Protein AF-M2P4U3-F1 (afdb_monomer_lite)

Secondary structure (DSSP, 8-state):
-TTSEES--HHHHTS--GGGGG-SS-S---EE-----S-HHHHHHHHHHTTT--SS-HHHHTTTPPPPSS----PPP-TTS--EEETTEEE-EEEEEETTTEEEEEETTEEE-

Sequence (113 aa):
MIGDRWGVRDDEVAHPYLCDDFVTSPTLRAWRGVSIEAPVEAVWPWVTQVRLAPYSYDWIDNLGRRSPREPVDLPEPRVGDKFTAVGGRQLGRIVSVTPGEQLTGVIMGAFMS

Radius of gyration: 14.55 Å; chains: 1; bounding box: 31×29×37 Å

pLDDT: mean 94.12, std 4.52, range [60.72, 98.12]

Organism: NCBI:txid1238180

Structure (mmCIF, N/CA/C/O backbone):
data_AF-M2P4U3-F1
#
_entry.id   AF-M2P4U3-F1
#
loop_
_atom_site.group_PDB
_atom_site.id
_atom_site.type_symbol
_atom_site.label_atom_id
_atom_site.label_alt_id
_atom_site.label_comp_id
_atom_site.label_asym_id
_atom_site.label_entity_id
_atom_site.label_seq_id
_atom_site.pdbx_PDB_ins_code
_atom_site.Cartn_x
_atom_site.Cartn_y
_atom_site.Cartn_z
_atom_site.occupancy
_atom_site.B_iso_or_equiv
_atom_site.auth_seq_id
_atom_site.auth_comp_id
_atom_site.auth_asym_id
_atom_site.auth_atom_id
_atom_site.pdbx_PDB_model_num
ATOM 1 N N . MET A 1 1 ? -5.526 4.430 -21.361 1.00 60.72 1 MET A N 1
ATOM 2 C CA . MET A 1 1 ? -6.635 5.338 -20.978 1.00 60.72 1 MET A CA 1
ATOM 3 C C . MET A 1 1 ? -6.014 6.650 -20.503 1.00 60.72 1 MET A C 1
ATOM 5 O O . MET A 1 1 ? -4.864 6.613 -20.095 1.00 60.72 1 MET A O 1
ATOM 9 N N . ILE A 1 2 ? -6.677 7.810 -20.556 1.00 77.56 2 ILE A N 1
ATOM 10 C CA . ILE A 1 2 ? -6.059 9.019 -19.972 1.00 77.56 2 ILE A CA 1
ATOM 11 C C . ILE A 1 2 ? -6.016 8.845 -18.447 1.00 77.56 2 ILE A C 1
ATOM 13 O O . ILE A 1 2 ? -7.048 8.611 -17.827 1.00 77.56 2 ILE A O 1
ATOM 17 N N . GLY A 1 3 ? -4.823 8.940 -17.855 1.00 85.12 3 GLY A N 1
ATOM 18 C CA . GLY A 1 3 ? -4.630 8.903 -16.403 1.00 85.12 3 GLY A CA 1
ATOM 19 C C . GLY A 1 3 ? -4.467 7.511 -15.787 1.00 85.12 3 GLY A C 1
ATOM 20 O O . GLY A 1 3 ? -4.425 7.407 -14.565 1.00 85.12 3 GLY A O 1
ATOM 21 N N . ASP A 1 4 ? -4.332 6.440 -16.570 1.00 93.44 4 ASP A N 1
ATOM 22 C CA . ASP A 1 4 ? -4.013 5.115 -16.018 1.00 93.44 4 ASP A CA 1
ATOM 23 C C . ASP A 1 4 ? -2.574 5.021 -15.493 1.00 93.44 4 ASP A C 1
ATOM 25 O O . ASP A 1 4 ? -2.325 4.247 -14.582 1.00 93.44 4 ASP A O 1
ATOM 29 N N . ARG A 1 5 ? -1.640 5.852 -15.962 1.00 96.19 5 ARG A N 1
ATOM 30 C CA . ARG A 1 5 ? -0.237 5.864 -15.513 1.00 96.19 5 ARG A CA 1
ATOM 31 C C . ARG A 1 5 ? 0.166 7.221 -14.941 1.00 96.19 5 ARG A C 1
ATOM 33 O O . ARG A 1 5 ? -0.161 8.258 -15.513 1.00 96.19 5 ARG A O 1
ATOM 40 N N . TRP A 1 6 ? 0.887 7.212 -13.822 1.00 96.62 6 TRP A N 1
ATOM 41 C CA . TRP A 1 6 ? 1.502 8.400 -13.224 1.00 96.62 6 TRP A CA 1
ATOM 42 C C . TRP A 1 6 ? 2.761 7.998 -12.452 1.00 96.62 6 TRP A C 1
ATOM 44 O O . TRP A 1 6 ? 2.712 7.060 -11.658 1.00 96.62 6 TRP A O 1
ATOM 54 N N . GLY A 1 7 ? 3.872 8.697 -12.692 1.00 96.81 7 GLY A N 1
ATOM 55 C CA . GLY A 1 7 ? 5.133 8.459 -11.979 1.00 96.81 7 GLY A CA 1
ATOM 56 C C . GLY A 1 7 ? 5.780 7.091 -12.233 1.00 96.81 7 GLY A C 1
ATOM 57 O O . GLY A 1 7 ? 6.565 6.652 -11.407 1.00 96.81 7 GLY A O 1
ATOM 58 N N . VAL A 1 8 ? 5.443 6.419 -13.340 1.00 97.00 8 VAL A N 1
ATOM 59 C CA . VAL A 1 8 ? 5.988 5.102 -13.720 1.00 97.00 8 VAL A CA 1
ATOM 60 C C . VAL A 1 8 ? 6.567 5.120 -15.132 1.00 97.00 8 VAL A C 1
ATOM 62 O O . VAL A 1 8 ? 6.115 5.892 -15.985 1.00 97.00 8 VAL A O 1
ATOM 65 N N . ARG A 1 9 ? 7.533 4.240 -15.385 1.00 96.19 9 ARG A N 1
ATOM 66 C CA . ARG A 1 9 ? 8.139 3.965 -16.691 1.00 96.19 9 ARG A CA 1
ATOM 67 C C . ARG A 1 9 ? 7.497 2.745 -17.357 1.00 96.19 9 ARG A C 1
ATOM 69 O O . ARG A 1 9 ? 6.841 1.930 -16.712 1.00 96.19 9 ARG A O 1
ATOM 76 N N . ASP A 1 10 ? 7.690 2.608 -18.666 1.00 95.69 10 ASP A N 1
ATOM 77 C CA . ASP A 1 10 ? 7.105 1.498 -19.431 1.00 95.69 10 ASP A CA 1
ATOM 78 C C . ASP A 1 10 ? 7.657 0.125 -19.023 1.00 95.69 10 ASP A C 1
ATOM 80 O O . ASP A 1 10 ? 6.919 -0.855 -19.046 1.00 95.69 10 ASP A O 1
ATOM 84 N N . ASP A 1 11 ? 8.929 0.053 -18.631 1.00 96.81 11 ASP A N 1
ATOM 85 C CA . ASP A 1 11 ? 9.568 -1.168 -18.136 1.00 96.81 11 ASP A CA 1
ATOM 86 C C . ASP A 1 11 ? 9.062 -1.576 -16.751 1.00 96.81 11 ASP A C 1
ATOM 88 O O . ASP A 1 11 ? 8.888 -2.767 -16.508 1.00 96.81 11 ASP A O 1
ATOM 92 N N . GLU A 1 12 ? 8.747 -0.611 -15.883 1.00 95.56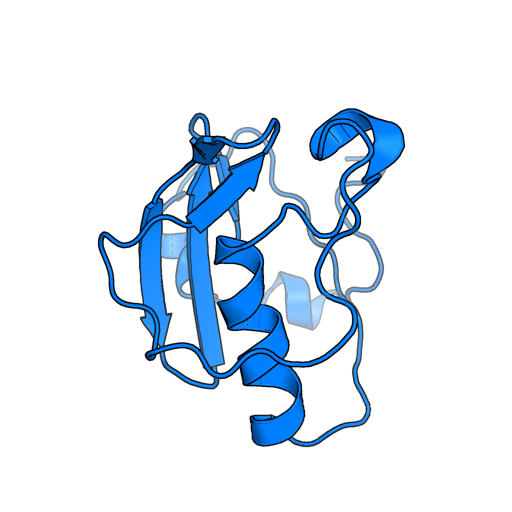 12 GLU A N 1
ATOM 93 C CA . GLU A 1 12 ? 8.078 -0.877 -14.603 1.00 95.56 12 GLU A CA 1
ATOM 94 C C . GLU A 1 12 ? 6.667 -1.418 -14.850 1.00 95.56 12 GLU A C 1
ATOM 96 O O . GLU A 1 12 ? 6.290 -2.443 -14.306 1.00 95.56 12 GLU A O 1
ATOM 101 N N . VAL A 1 13 ? 5.903 -0.806 -15.758 1.00 95.25 13 VAL A N 1
ATOM 102 C CA . VAL A 1 13 ? 4.546 -1.269 -16.104 1.00 95.25 13 VAL A CA 1
ATOM 103 C C . VAL A 1 13 ? 4.537 -2.653 -16.770 1.00 95.25 13 VAL A C 1
ATOM 105 O O . VAL A 1 13 ? 3.553 -3.385 -16.658 1.00 95.25 13 VAL A O 1
ATOM 108 N N . ALA A 1 14 ? 5.593 -2.998 -17.508 1.00 94.06 14 ALA A N 1
ATOM 109 C CA . ALA A 1 14 ? 5.744 -4.301 -18.153 1.00 94.06 14 ALA A CA 1
ATOM 110 C C . ALA A 1 14 ? 6.312 -5.379 -17.215 1.00 94.06 14 ALA A C 1
ATOM 112 O O . ALA A 1 14 ? 6.359 -6.550 -17.602 1.00 94.06 14 ALA A O 1
ATOM 113 N N . HIS A 1 15 ? 6.759 -5.002 -16.014 1.00 93.81 15 HIS A N 1
ATOM 114 C CA . HIS A 1 15 ? 7.299 -5.937 -15.041 1.00 93.81 15 HIS A CA 1
ATOM 115 C C . HIS A 1 15 ? 6.184 -6.834 -14.480 1.00 93.81 15 HIS A C 1
ATOM 117 O O . HIS A 1 15 ? 5.088 -6.339 -14.212 1.00 93.81 15 HIS A O 1
ATOM 123 N N . PRO A 1 16 ? 6.425 -8.145 -14.301 1.00 92.06 16 PRO A N 1
ATOM 124 C CA . PRO A 1 16 ? 5.464 -9.013 -13.635 1.00 92.06 16 PRO A CA 1
ATOM 125 C C . PRO A 1 16 ? 5.449 -8.730 -12.130 1.00 92.06 16 PRO A C 1
ATOM 127 O O . PRO A 1 16 ? 6.488 -8.802 -11.474 1.00 92.06 16 PRO A O 1
ATOM 130 N N . TYR A 1 17 ? 4.272 -8.465 -11.567 1.00 91.38 17 TYR A N 1
ATOM 131 C CA . TYR A 1 17 ? 4.093 -8.299 -10.124 1.00 91.38 17 TYR A CA 1
ATOM 132 C C . TYR A 1 17 ? 3.253 -9.432 -9.545 1.00 91.38 17 TYR A C 1
ATOM 134 O O . TYR A 1 17 ? 2.340 -9.940 -10.186 1.00 91.38 17 TYR A O 1
ATOM 142 N N . LEU A 1 18 ? 3.493 -9.787 -8.278 1.00 89.00 18 LEU A N 1
ATOM 143 C CA . LEU A 1 18 ? 2.710 -10.826 -7.591 1.00 89.00 18 LEU A CA 1
ATOM 144 C C . LEU A 1 18 ? 1.208 -10.499 -7.514 1.00 89.00 18 LEU A C 1
ATOM 146 O O . LEU A 1 18 ? 0.384 -11.396 -7.348 1.00 89.00 18 LEU A O 1
ATOM 150 N N . CYS A 1 19 ? 0.831 -9.224 -7.633 1.00 89.62 19 CYS A N 1
ATOM 151 C CA . CYS A 1 19 ? -0.567 -8.815 -7.672 1.00 89.62 19 CYS A CA 1
ATOM 152 C C . CYS A 1 19 ? -1.273 -9.165 -8.999 1.00 89.62 19 CYS A C 1
ATOM 154 O O . CYS A 1 19 ? -2.501 -9.289 -9.007 1.00 89.62 19 CYS A O 1
ATOM 156 N N . ASP A 1 20 ? -0.526 -9.386 -10.091 1.00 91.25 20 ASP A N 1
ATOM 157 C CA . ASP A 1 20 ? -1.079 -9.733 -11.407 1.00 91.25 20 ASP A CA 1
ATOM 158 C C . ASP A 1 20 ? -1.807 -11.088 -11.390 1.00 91.25 20 ASP A C 1
ATOM 160 O O . ASP A 1 20 ? -2.801 -11.265 -12.099 1.00 91.25 20 ASP A O 1
ATOM 164 N N . ASP A 1 21 ? -1.388 -12.011 -10.518 1.00 91.56 21 ASP A N 1
ATOM 165 C CA . ASP A 1 21 ? -2.004 -13.335 -10.362 1.00 91.56 21 ASP A CA 1
ATOM 166 C C . ASP A 1 21 ? -3.431 -13.270 -9.789 1.00 91.56 21 ASP A C 1
ATOM 168 O O . ASP A 1 21 ? -4.232 -14.188 -9.984 1.00 91.56 21 ASP A O 1
ATOM 172 N N . PHE A 1 22 ? -3.786 -12.178 -9.103 1.00 92.38 22 PHE A N 1
ATOM 173 C CA . PHE A 1 22 ? -5.120 -12.005 -8.522 1.00 92.38 22 PHE A CA 1
ATOM 174 C C . PHE A 1 22 ? -6.130 -11.391 -9.494 1.00 92.38 22 PHE A C 1
ATOM 176 O O . PHE A 1 22 ? -7.335 -11.603 -9.334 1.00 92.38 22 PHE A O 1
ATOM 183 N N . VAL A 1 23 ? -5.672 -10.629 -10.496 1.00 89.50 23 VAL A N 1
ATOM 184 C CA . VAL A 1 23 ? -6.543 -9.942 -11.461 1.00 89.50 23 VAL A CA 1
ATOM 185 C C . VAL A 1 23 ? -6.038 -10.160 -12.883 1.00 89.50 23 VAL A C 1
ATOM 187 O O . VAL A 1 23 ? -5.443 -9.288 -13.515 1.00 89.50 23 VAL A O 1
ATOM 190 N N . THR A 1 24 ? -6.357 -11.335 -13.419 1.00 89.25 24 THR A N 1
ATOM 191 C CA . THR A 1 24 ? -5.917 -11.772 -14.752 1.00 89.25 24 THR A CA 1
ATOM 192 C C . THR A 1 24 ? -6.586 -11.016 -15.905 1.00 89.25 24 THR A C 1
ATOM 194 O O . THR A 1 24 ? -6.039 -10.951 -17.004 1.00 89.25 24 THR A O 1
ATOM 197 N N . SER A 1 25 ? -7.757 -10.412 -15.675 1.00 90.12 25 SER A N 1
ATOM 198 C CA . SER A 1 25 ? -8.473 -9.593 -16.663 1.00 90.12 25 SER 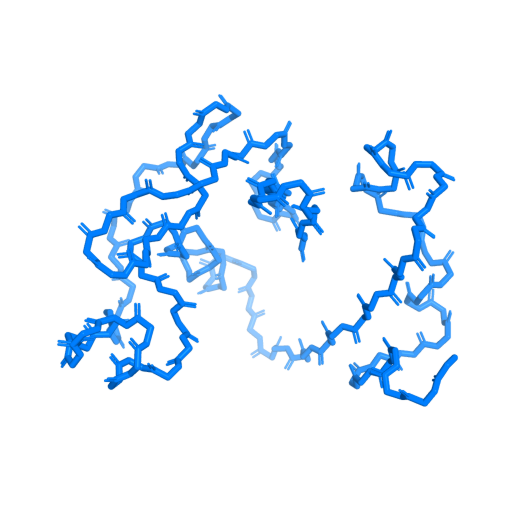A CA 1
ATOM 199 C C . SER A 1 25 ? -9.119 -8.368 -15.995 1.00 90.12 25 SER A C 1
ATOM 201 O O . SER A 1 25 ? -10.300 -8.398 -15.642 1.00 90.12 25 SER A O 1
ATOM 203 N N . PRO A 1 26 ? -8.348 -7.295 -15.735 1.00 89.56 26 PRO A N 1
ATOM 204 C CA . PRO A 1 26 ? -8.857 -6.120 -15.038 1.00 89.56 26 PRO A CA 1
ATOM 205 C C . PRO A 1 26 ? -9.741 -5.261 -15.948 1.00 89.56 26 PRO A C 1
ATOM 207 O O . PRO A 1 26 ? -9.335 -4.887 -17.046 1.00 89.56 26 PRO A O 1
ATOM 210 N N . THR A 1 27 ? -10.903 -4.836 -15.443 1.00 91.88 27 THR A N 1
ATOM 211 C CA . THR A 1 27 ? -11.715 -3.781 -16.081 1.00 91.88 27 THR A CA 1
ATOM 212 C C . THR A 1 27 ? -10.945 -2.459 -16.173 1.00 91.88 27 THR A C 1
ATOM 214 O O . THR A 1 27 ? -11.090 -1.707 -17.134 1.00 91.88 27 THR A O 1
ATOM 217 N N . LEU A 1 28 ? -10.117 -2.176 -15.163 1.00 91.94 28 LEU A N 1
ATOM 218 C CA . LEU A 1 28 ? -9.227 -1.025 -15.090 1.00 91.94 28 LEU A CA 1
ATOM 219 C C . LEU A 1 28 ? -7.922 -1.438 -14.413 1.00 91.94 28 LEU A C 1
ATOM 221 O O . LEU A 1 28 ? -7.947 -2.026 -13.334 1.00 91.94 28 LEU A O 1
ATOM 225 N N . ARG A 1 29 ? -6.793 -1.063 -15.013 1.00 93.12 29 ARG A N 1
ATOM 226 C CA . ARG A 1 29 ? -5.474 -1.112 -14.383 1.00 93.12 29 ARG A CA 1
ATOM 227 C C . ARG A 1 29 ? -4.925 0.305 -14.294 1.00 93.12 29 ARG A C 1
ATOM 229 O O . ARG A 1 29 ? -4.881 0.998 -15.308 1.00 93.12 29 ARG A O 1
ATOM 236 N N . ALA A 1 30 ? -4.532 0.723 -13.096 1.00 94.81 30 ALA A N 1
ATOM 237 C CA . ALA A 1 30 ? -3.909 2.017 -12.859 1.00 94.81 30 ALA A CA 1
ATOM 238 C C . ALA A 1 30 ? -2.574 1.832 -12.131 1.00 94.81 30 ALA A C 1
ATOM 240 O O . ALA A 1 30 ? -2.474 1.027 -11.213 1.00 94.81 30 ALA A O 1
ATOM 241 N N . TRP A 1 31 ? -1.574 2.602 -12.542 1.00 95.94 31 TRP A N 1
ATOM 242 C CA . TRP A 1 31 ? -0.201 2.568 -12.063 1.00 95.94 31 TRP A CA 1
ATOM 243 C C . TRP A 1 31 ? 0.161 3.908 -11.439 1.00 95.94 31 TRP A C 1
ATOM 245 O O . TRP A 1 31 ? -0.033 4.960 -12.067 1.00 95.94 31 TRP A O 1
ATOM 255 N N . ARG A 1 32 ? 0.675 3.864 -10.209 1.00 95.94 32 ARG A N 1
ATOM 256 C CA . ARG A 1 32 ? 1.130 5.021 -9.434 1.00 95.94 32 ARG A CA 1
ATOM 257 C C . ARG A 1 32 ? 2.486 4.697 -8.825 1.00 95.94 32 ARG A C 1
ATOM 259 O O . ARG A 1 32 ? 2.565 3.843 -7.954 1.00 95.94 32 ARG A O 1
ATOM 266 N N . GLY A 1 33 ? 3.526 5.368 -9.306 1.00 95.88 33 GLY A N 1
ATOM 267 C CA . GLY A 1 33 ? 4.899 5.167 -8.856 1.00 95.88 33 GLY A CA 1
ATOM 268 C C . GLY A 1 33 ? 5.442 6.407 -8.163 1.00 95.88 33 GLY A C 1
ATOM 269 O O . GLY A 1 33 ? 5.169 7.534 -8.579 1.00 95.88 33 GLY A O 1
ATOM 270 N N . VAL A 1 34 ? 6.203 6.192 -7.092 1.00 95.94 34 VAL A N 1
ATOM 271 C CA . VAL A 1 34 ? 6.998 7.221 -6.417 1.00 95.94 34 VAL A CA 1
ATOM 272 C C . VAL A 1 34 ? 8.345 6.603 -6.071 1.00 95.94 34 VAL A C 1
ATOM 274 O O . VAL A 1 34 ? 8.400 5.598 -5.367 1.00 95.94 34 VAL A O 1
ATOM 277 N N . SER A 1 35 ? 9.432 7.209 -6.546 1.00 96.69 35 SER A N 1
ATOM 278 C CA . SER A 1 35 ? 10.784 6.822 -6.144 1.00 96.69 35 SER A CA 1
ATOM 279 C C . SER A 1 35 ? 11.101 7.402 -4.769 1.00 96.69 35 SER A C 1
ATOM 281 O O . SER A 1 35 ? 10.889 8.591 -4.526 1.00 96.69 35 SER A O 1
ATOM 283 N N . ILE A 1 36 ? 11.617 6.564 -3.874 1.00 97.00 36 ILE A N 1
ATOM 284 C CA . ILE A 1 36 ? 12.015 6.959 -2.523 1.00 97.00 36 ILE A CA 1
ATOM 285 C C . ILE A 1 36 ? 13.512 6.691 -2.381 1.00 97.00 36 ILE A C 1
ATOM 287 O O . ILE A 1 36 ? 13.952 5.548 -2.470 1.00 97.00 36 ILE A O 1
ATOM 291 N N . GLU A 1 37 ? 14.297 7.742 -2.145 1.00 97.94 37 GLU A N 1
ATOM 292 C CA . GLU A 1 37 ? 15.743 7.652 -1.894 1.00 97.94 37 GLU A CA 1
ATOM 293 C C . GLU A 1 37 ? 16.019 7.241 -0.437 1.00 97.94 37 GLU A C 1
ATOM 295 O O . GLU A 1 37 ? 16.568 7.999 0.361 1.00 97.94 37 GLU A O 1
ATOM 300 N N . ALA A 1 38 ? 15.576 6.042 -0.062 1.00 97.62 38 ALA A N 1
ATOM 301 C CA . ALA A 1 38 ? 15.749 5.493 1.276 1.00 97.62 38 ALA A CA 1
ATOM 302 C C . ALA A 1 38 ? 15.903 3.966 1.223 1.00 97.62 38 ALA A C 1
ATOM 304 O O . ALA A 1 38 ? 15.410 3.330 0.288 1.00 97.62 38 ALA A O 1
ATOM 305 N N . PRO A 1 39 ? 16.570 3.363 2.219 1.00 97.88 39 PRO A N 1
ATOM 306 C CA . PRO A 1 39 ? 16.685 1.918 2.297 1.00 97.88 39 PRO A CA 1
ATOM 307 C C . PRO A 1 39 ? 15.331 1.300 2.689 1.00 97.88 39 PRO A C 1
ATOM 309 O O . PRO A 1 39 ? 14.488 1.941 3.328 1.00 97.88 39 PRO A O 1
ATOM 312 N N . VAL A 1 40 ? 15.098 0.056 2.275 1.00 97.06 40 VAL A N 1
ATOM 313 C CA . VAL A 1 40 ? 13.782 -0.596 2.355 1.00 97.06 40 VAL A CA 1
ATOM 314 C C . VAL A 1 40 ? 13.273 -0.742 3.788 1.00 97.06 40 VAL A C 1
ATOM 316 O O . VAL A 1 40 ? 12.082 -0.609 4.047 1.00 97.06 40 VAL A O 1
ATOM 319 N N . GLU A 1 41 ? 14.180 -0.902 4.742 1.00 96.31 41 GLU A N 1
ATOM 320 C CA . GLU A 1 41 ? 13.910 -1.044 6.171 1.00 96.31 41 GLU A CA 1
ATOM 321 C C . GLU A 1 41 ? 13.354 0.254 6.773 1.00 96.31 41 GL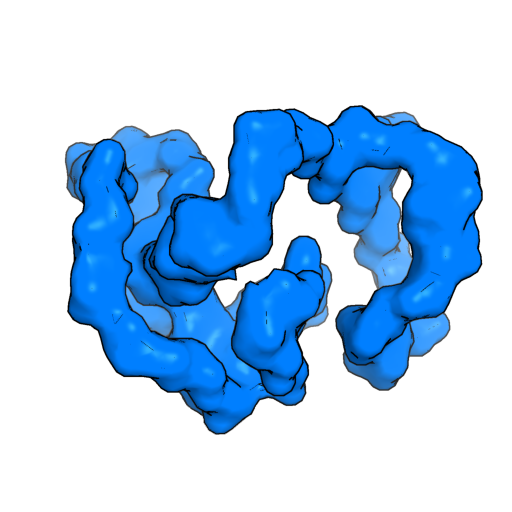U A C 1
ATOM 323 O O . GLU A 1 41 ? 12.646 0.220 7.777 1.00 96.31 41 GLU A O 1
ATOM 328 N N . ALA A 1 42 ? 13.634 1.402 6.145 1.00 96.50 42 ALA A N 1
ATOM 329 C CA . ALA A 1 42 ? 13.060 2.689 6.527 1.00 96.50 42 ALA A CA 1
ATOM 330 C C . ALA A 1 42 ? 11.682 2.931 5.889 1.00 96.50 42 ALA A C 1
ATOM 332 O O . ALA A 1 42 ? 10.868 3.664 6.451 1.00 96.50 42 ALA A O 1
ATOM 333 N N . VAL A 1 43 ? 11.411 2.331 4.725 1.00 97.12 43 VAL A N 1
ATOM 334 C CA . VAL A 1 43 ? 10.161 2.515 3.966 1.00 97.12 43 VAL A CA 1
ATOM 335 C C . VAL A 1 43 ? 9.095 1.509 4.388 1.00 97.12 43 VAL A C 1
ATOM 337 O O . VAL A 1 43 ? 7.933 1.878 4.559 1.00 97.12 43 VAL A O 1
ATOM 340 N N . TRP A 1 44 ? 9.480 0.250 4.594 1.00 97.44 44 TRP A N 1
ATOM 341 C CA . TRP A 1 44 ? 8.565 -0.849 4.887 1.00 97.44 44 TRP A CA 1
ATOM 342 C C . TRP A 1 44 ? 7.613 -0.561 6.058 1.00 97.44 44 TRP A C 1
ATOM 344 O O . TRP A 1 44 ? 6.407 -0.749 5.872 1.00 97.44 44 TRP A O 1
ATOM 354 N N . PRO A 1 45 ? 8.056 -0.003 7.207 1.00 96.94 45 PRO A N 1
ATOM 355 C CA . PRO A 1 45 ? 7.146 0.340 8.299 1.00 96.94 45 PRO A CA 1
ATOM 356 C C . PRO A 1 45 ? 5.990 1.245 7.856 1.00 96.94 45 PRO A C 1
ATOM 358 O O . PRO A 1 45 ? 4.846 0.995 8.231 1.00 96.94 45 PRO A O 1
ATOM 361 N N . TRP A 1 46 ? 6.246 2.226 6.982 1.00 96.62 46 TRP A N 1
ATOM 362 C CA . TRP A 1 46 ? 5.209 3.104 6.430 1.00 96.62 46 TRP A CA 1
ATOM 363 C C . TRP A 1 46 ? 4.221 2.363 5.532 1.00 96.62 46 TRP A C 1
ATOM 365 O O . TRP A 1 46 ? 3.019 2.607 5.625 1.00 96.62 46 TRP A O 1
ATOM 375 N N . VAL A 1 47 ? 4.706 1.440 4.698 1.00 96.25 47 VAL A N 1
ATOM 376 C CA . VAL A 1 47 ? 3.850 0.616 3.832 1.00 96.25 47 VAL A CA 1
ATOM 377 C C . VAL A 1 47 ? 2.913 -0.238 4.682 1.00 96.25 47 VAL A C 1
ATOM 379 O O . VAL A 1 47 ? 1.702 -0.224 4.473 1.00 96.25 47 VAL A O 1
ATOM 382 N N . THR A 1 48 ? 3.431 -0.918 5.710 1.00 96.88 48 THR A N 1
ATOM 383 C CA . THR A 1 48 ? 2.585 -1.741 6.594 1.00 96.88 48 THR A CA 1
ATOM 384 C C . THR A 1 48 ? 1.601 -0.911 7.422 1.00 96.88 48 THR A C 1
ATOM 386 O O . THR A 1 48 ? 0.563 -1.424 7.859 1.00 96.88 48 THR A O 1
ATOM 389 N N . GLN A 1 49 ? 1.907 0.370 7.636 1.00 96.25 49 GLN A N 1
ATOM 390 C CA . GLN A 1 49 ? 1.100 1.293 8.419 1.00 96.25 49 GLN A CA 1
ATOM 391 C C . GLN A 1 49 ? -0.180 1.731 7.707 1.00 96.25 49 GLN A C 1
ATOM 393 O O . GLN A 1 49 ? -1.100 2.204 8.374 1.00 96.25 49 GLN A O 1
ATOM 398 N N . VAL A 1 50 ? -0.321 1.481 6.398 1.00 95.38 50 VAL A N 1
ATOM 399 C CA . VAL A 1 50 ? -1.583 1.702 5.666 1.00 95.38 50 VAL A CA 1
ATOM 400 C C . VAL A 1 50 ? -2.782 1.004 6.326 1.00 95.38 50 VAL A C 1
ATOM 402 O O . VAL A 1 50 ? -3.918 1.450 6.188 1.00 95.38 50 VAL A O 1
ATOM 405 N N . ARG A 1 51 ? -2.536 -0.026 7.148 1.00 96.31 51 ARG A N 1
ATOM 406 C CA . ARG A 1 51 ? -3.531 -0.701 8.000 1.00 96.31 51 ARG A CA 1
ATOM 407 C C . ARG A 1 51 ? -4.182 0.205 9.052 1.00 96.31 51 ARG A C 1
ATOM 409 O O . ARG A 1 51 ? -5.302 -0.063 9.487 1.00 96.31 51 ARG A O 1
ATOM 416 N N . LEU A 1 52 ? -3.504 1.267 9.481 1.00 95.75 52 LEU A N 1
ATOM 417 C CA . LEU A 1 52 ? -3.977 2.162 10.541 1.00 95.75 52 LEU A CA 1
ATOM 418 C C . LEU A 1 52 ? -4.866 3.299 10.031 1.00 95.75 52 LEU A C 1
ATOM 420 O O . LEU A 1 52 ? -5.706 3.788 10.786 1.00 95.75 52 LEU A O 1
ATOM 424 N N . ALA A 1 53 ? -4.668 3.746 8.791 1.00 95.06 53 ALA A N 1
ATOM 425 C CA . ALA A 1 53 ? -5.314 4.932 8.235 1.00 95.06 53 ALA A CA 1
ATOM 426 C C . ALA A 1 53 ? -5.231 4.920 6.696 1.00 95.06 53 ALA A C 1
ATOM 428 O O . ALA A 1 53 ? -4.407 4.190 6.149 1.00 95.06 53 ALA A O 1
ATOM 429 N N . PRO A 1 54 ? -6.019 5.734 5.972 1.00 92.50 54 PRO A N 1
ATOM 430 C CA . PRO A 1 54 ? -6.016 5.689 4.513 1.00 92.50 54 PRO A CA 1
ATOM 431 C C . PRO A 1 54 ? -4.791 6.370 3.894 1.00 92.50 54 PRO A C 1
ATOM 433 O O . PRO A 1 54 ? -4.545 6.187 2.708 1.00 92.50 54 PRO A O 1
ATOM 436 N N . TYR A 1 55 ? -4.056 7.191 4.663 1.00 93.12 55 TYR A N 1
ATOM 437 C CA . TYR A 1 55 ? -2.948 8.023 4.166 1.00 93.12 55 TYR A CA 1
ATOM 438 C C . TYR A 1 55 ? -3.327 8.867 2.940 1.00 93.12 55 TYR A C 1
ATOM 440 O O . TYR A 1 55 ? -2.530 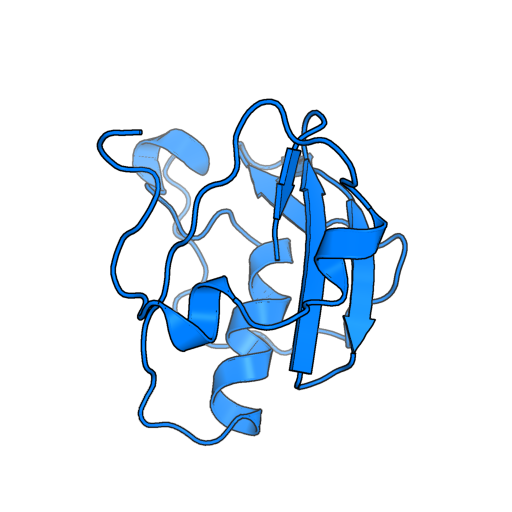9.110 2.038 1.00 93.12 55 TYR A O 1
ATOM 448 N N . SER A 1 56 ? -4.576 9.329 2.948 1.00 91.44 56 SER A N 1
ATOM 449 C CA . SER A 1 56 ? -5.214 10.124 1.903 1.00 91.44 56 SER A CA 1
ATOM 450 C C . SER A 1 56 ? -5.660 11.465 2.505 1.00 91.44 56 SER A C 1
ATOM 452 O O . SER A 1 56 ? -5.061 11.986 3.451 1.00 91.44 56 SER A O 1
ATOM 454 N N . TYR A 1 57 ? -6.729 12.047 1.979 1.00 94.25 57 TYR A N 1
ATOM 455 C CA . TYR A 1 57 ? -7.358 13.249 2.491 1.00 94.25 57 TYR A CA 1
ATOM 456 C C . TYR A 1 57 ? -8.047 12.967 3.830 1.00 94.25 57 TYR A C 1
ATOM 458 O O . TYR A 1 57 ? -9.242 12.690 3.881 1.00 94.25 57 TYR A O 1
ATOM 466 N N . ASP A 1 58 ? -7.304 13.085 4.933 1.00 92.19 58 ASP A N 1
ATOM 467 C CA . ASP A 1 58 ? -7.782 12.818 6.300 1.00 92.19 58 ASP A CA 1
ATOM 468 C C . ASP A 1 58 ? -9.116 13.510 6.645 1.00 92.19 58 ASP A C 1
ATOM 470 O O . ASP A 1 58 ? -9.968 12.934 7.323 1.00 92.19 58 ASP A O 1
ATOM 474 N N . TRP A 1 59 ? -9.332 14.732 6.146 1.00 93.44 59 TRP A N 1
ATOM 475 C CA . TRP A 1 59 ? -10.576 15.491 6.337 1.00 93.44 59 TRP A CA 1
ATOM 476 C C . TRP A 1 59 ? -11.819 14.819 5.742 1.00 93.44 59 TRP A C 1
ATOM 478 O O . TRP A 1 59 ? -12.925 15.068 6.216 1.00 93.44 59 TRP A O 1
ATOM 488 N N . ILE A 1 60 ? -11.637 13.974 4.729 1.00 91.94 60 ILE A N 1
ATOM 489 C CA . ILE A 1 60 ? -12.704 13.277 4.009 1.00 91.94 60 ILE A CA 1
ATOM 490 C C . ILE A 1 60 ? -12.697 11.801 4.413 1.00 91.94 60 ILE A C 1
ATOM 492 O O . ILE A 1 60 ? -13.650 11.307 5.016 1.00 91.94 60 ILE A O 1
ATOM 496 N N . ASP A 1 61 ? -11.585 11.115 4.160 1.00 90.69 61 ASP A N 1
ATOM 497 C CA . ASP A 1 61 ? -11.490 9.656 4.235 1.00 90.69 61 ASP A CA 1
ATOM 498 C C . ASP A 1 61 ? -11.289 9.154 5.669 1.00 90.69 61 ASP A C 1
ATOM 500 O O . ASP A 1 61 ? -11.615 8.011 5.993 1.00 90.69 61 ASP A O 1
ATOM 504 N N . ASN A 1 62 ? -10.782 10.010 6.559 1.00 93.12 62 ASN A N 1
ATOM 505 C CA . ASN A 1 62 ? -10.498 9.660 7.949 1.00 93.12 62 ASN A CA 1
ATOM 506 C C . ASN A 1 62 ? -11.329 10.472 8.962 1.00 93.12 62 ASN A C 1
ATOM 508 O O . ASN A 1 62 ? -11.009 10.515 10.150 1.00 93.12 62 ASN A O 1
ATOM 512 N N . LEU A 1 63 ? -12.428 11.098 8.516 1.00 93.12 63 LEU A N 1
ATOM 513 C CA . LEU A 1 63 ? -13.351 11.888 9.354 1.00 93.12 63 LEU A CA 1
ATOM 514 C C . LEU A 1 63 ? -12.645 12.991 10.162 1.00 93.12 63 LEU A C 1
ATOM 516 O O . LEU A 1 63 ? -12.955 13.213 11.333 1.00 93.12 63 LEU A O 1
ATOM 520 N N . GLY A 1 64 ? -11.640 13.633 9.566 1.00 93.31 64 GLY A N 1
ATOM 521 C CA . GLY A 1 64 ? -10.831 14.665 10.216 1.00 93.31 64 GLY A CA 1
ATOM 522 C C . GLY A 1 64 ? -9.781 14.131 11.192 1.00 93.31 64 GLY A C 1
ATOM 523 O O . GLY A 1 64 ? -9.016 14.923 11.744 1.00 93.31 64 GLY A O 1
ATOM 524 N N . ARG A 1 65 ? -9.690 12.810 11.408 1.00 92.88 65 ARG A N 1
ATOM 525 C CA . ARG A 1 65 ? -8.592 12.223 12.183 1.00 92.88 65 ARG A CA 1
ATOM 526 C C . ARG A 1 65 ? -7.330 12.231 11.345 1.00 92.88 65 ARG A C 1
ATOM 528 O O . ARG A 1 65 ? -7.321 11.771 10.210 1.00 92.88 65 ARG A O 1
ATOM 535 N N . ARG A 1 66 ? -6.248 12.734 11.924 1.00 94.44 66 ARG A N 1
ATOM 536 C CA . ARG A 1 66 ? -4.962 12.764 11.240 1.00 94.44 66 ARG A CA 1
ATOM 537 C C . ARG A 1 66 ? -4.362 11.361 11.181 1.00 94.44 66 ARG A C 1
ATOM 539 O O . ARG A 1 66 ? -4.276 10.697 12.214 1.00 94.44 66 ARG A O 1
ATOM 546 N N . SER A 1 67 ? -3.923 10.935 10.002 1.00 95.81 67 SER A N 1
ATOM 547 C CA . SER A 1 67 ? -3.131 9.715 9.840 1.00 95.81 67 SER A CA 1
ATOM 548 C C . SER A 1 67 ? -1.809 9.840 10.624 1.00 95.81 67 SER A C 1
ATOM 550 O O . SER A 1 67 ? -1.231 10.936 10.645 1.00 95.81 67 SER A O 1
ATOM 552 N N . PRO A 1 68 ? -1.311 8.765 11.273 1.00 95.81 68 PRO A N 1
ATOM 553 C CA . PRO A 1 68 ? -0.044 8.796 12.005 1.00 95.81 68 PRO A CA 1
ATOM 554 C C . PRO A 1 68 ? 1.100 9.376 11.166 1.00 95.81 68 PRO A C 1
ATOM 556 O O . PRO A 1 68 ? 1.297 8.985 10.015 1.00 95.81 68 PRO A O 1
ATOM 559 N N . ARG A 1 69 ? 1.823 10.345 11.738 1.00 95.62 69 ARG A N 1
ATOM 560 C CA . ARG A 1 69 ? 2.874 11.137 11.065 1.00 95.62 69 ARG A CA 1
ATOM 561 C C . ARG A 1 69 ? 4.289 10.670 11.381 1.00 95.62 69 ARG A C 1
ATOM 563 O O . ARG A 1 69 ? 5.240 11.272 10.896 1.00 95.62 69 ARG A O 1
ATOM 570 N N . GLU A 1 70 ? 4.394 9.616 12.171 1.00 95.69 70 GLU A N 1
ATOM 571 C CA . GLU A 1 70 ? 5.621 8.944 12.570 1.00 95.69 70 GLU A CA 1
ATOM 572 C C . GLU A 1 70 ? 5.406 7.435 12.364 1.00 95.69 70 GLU A C 1
ATOM 574 O O . GLU A 1 70 ? 4.247 6.991 12.370 1.00 95.69 70 GLU A O 1
ATOM 579 N N . PRO A 1 71 ? 6.474 6.649 12.149 1.00 94.75 71 PRO A N 1
ATOM 580 C CA . PRO A 1 71 ? 6.372 5.198 12.123 1.00 94.75 71 PRO A CA 1
ATOM 581 C C . PRO A 1 71 ? 5.873 4.684 13.474 1.00 94.75 71 PRO A C 1
ATOM 583 O O . PRO A 1 71 ? 6.437 4.998 14.521 1.00 94.75 71 PRO A O 1
ATOM 586 N N . VAL A 1 72 ? 4.816 3.886 13.446 1.00 96.25 72 VAL A N 1
ATOM 587 C CA . VAL A 1 72 ? 4.294 3.152 14.593 1.00 96.25 72 VAL A CA 1
ATOM 588 C C . VAL A 1 72 ? 4.868 1.743 14.532 1.00 96.25 72 VAL A C 1
ATOM 590 O O . VAL A 1 72 ? 4.846 1.107 13.479 1.00 96.25 72 VAL A O 1
ATOM 593 N N . ASP A 1 73 ? 5.368 1.253 15.664 1.00 94.38 73 ASP A N 1
ATOM 594 C CA . ASP A 1 73 ? 5.806 -0.135 15.788 1.00 94.38 73 ASP A CA 1
ATOM 595 C C . ASP A 1 73 ? 4.591 -1.065 15.658 1.00 94.38 73 ASP A C 1
ATOM 597 O O . ASP A 1 73 ? 3.692 -1.077 16.506 1.00 94.38 73 ASP A O 1
ATOM 601 N N . LEU A 1 74 ? 4.525 -1.787 14.541 1.00 95.56 74 LEU A N 1
ATOM 602 C CA . LEU A 1 74 ? 3.435 -2.687 14.199 1.00 95.56 74 LEU A CA 1
ATOM 603 C C . LEU A 1 74 ? 3.984 -4.088 13.949 1.00 95.56 74 LEU A C 1
ATOM 605 O O . LEU A 1 74 ? 5.028 -4.233 13.316 1.00 95.56 74 LEU A O 1
ATOM 609 N N . PRO A 1 75 ? 3.247 -5.141 14.341 1.00 96.38 75 PRO A N 1
ATOM 610 C CA . PRO A 1 75 ? 3.611 -6.490 13.945 1.00 96.38 75 PRO A CA 1
ATOM 611 C C . PRO A 1 75 ? 3.569 -6.622 12.419 1.00 96.38 75 PRO A C 1
ATOM 613 O O . PRO A 1 75 ? 2.682 -6.050 11.767 1.00 96.38 75 PRO A O 1
ATOM 616 N N . GLU A 1 76 ? 4.485 -7.426 11.875 1.00 97.44 76 GLU A N 1
ATOM 617 C CA . GLU A 1 76 ? 4.537 -7.731 10.443 1.00 97.44 76 GLU A CA 1
ATOM 618 C C . GLU A 1 76 ? 3.157 -8.171 9.919 1.00 97.44 76 GLU A C 1
ATOM 620 O O . GLU A 1 76 ? 2.501 -9.016 10.549 1.00 97.44 76 GLU A O 1
ATOM 625 N N . PRO A 1 77 ? 2.689 -7.597 8.795 1.00 97.50 77 PRO A N 1
ATOM 626 C CA . PRO A 1 77 ? 1.406 -7.946 8.212 1.00 97.50 77 PRO A CA 1
ATOM 627 C C . PRO A 1 77 ? 1.374 -9.398 7.747 1.00 97.50 77 PRO A C 1
ATOM 629 O O . PRO A 1 77 ? 2.355 -9.947 7.246 1.00 97.50 77 PRO A O 1
ATOM 632 N N . ARG A 1 78 ? 0.201 -10.013 7.871 1.00 98.00 78 ARG A N 1
ATOM 633 C CA . ARG A 1 78 ? -0.058 -11.384 7.432 1.00 98.00 78 ARG A CA 1
ATOM 634 C C . ARG A 1 78 ? -1.206 -11.418 6.439 1.00 98.00 78 ARG A C 1
ATOM 636 O O . ARG A 1 78 ? -2.127 -10.603 6.488 1.00 98.00 78 ARG A O 1
ATOM 643 N N . VAL A 1 79 ? -1.194 -12.422 5.566 1.00 97.94 79 VAL A N 1
ATOM 644 C CA . VAL A 1 79 ? -2.362 -12.727 4.732 1.00 97.94 79 VAL A CA 1
ATOM 645 C C . VAL A 1 79 ? -3.580 -12.944 5.635 1.00 97.94 79 VAL A C 1
ATOM 647 O O . VAL A 1 79 ? -3.528 -13.704 6.600 1.00 97.94 79 VAL A O 1
ATOM 650 N N . GLY A 1 80 ? -4.683 -12.267 5.319 1.00 97.56 80 GLY A N 1
ATOM 651 C CA . GLY A 1 80 ? -5.910 -12.269 6.115 1.00 97.56 80 GLY A CA 1
ATOM 652 C C . GLY A 1 80 ? -6.088 -11.053 7.026 1.00 97.56 80 GLY A C 1
ATOM 653 O O . GLY A 1 80 ? -7.232 -10.765 7.394 1.00 97.56 80 GLY A O 1
ATOM 654 N N . ASP A 1 81 ? -5.019 -10.309 7.322 1.00 97.88 81 ASP A N 1
ATOM 655 C CA . ASP A 1 81 ? -5.101 -9.054 8.070 1.00 97.88 81 ASP A CA 1
ATOM 656 C C . ASP A 1 81 ? -5.936 -8.012 7.318 1.00 97.88 81 ASP A C 1
ATOM 658 O O . ASP A 1 81 ? -6.159 -8.094 6.107 1.00 97.88 81 ASP A O 1
ATOM 662 N N . LYS A 1 82 ? -6.415 -7.003 8.046 1.00 97.31 82 LYS A N 1
ATOM 663 C CA . LYS A 1 82 ? -7.089 -5.844 7.449 1.00 97.31 82 LYS A CA 1
ATOM 664 C C . LYS A 1 82 ? -6.090 -5.039 6.629 1.00 97.31 82 LYS A C 1
ATOM 666 O O . LYS A 1 82 ? -4.942 -4.908 7.034 1.00 97.31 82 LYS A O 1
ATOM 671 N N . PHE A 1 83 ? -6.532 -4.528 5.482 1.00 96.88 83 PHE A N 1
ATOM 672 C CA . PHE A 1 83 ? -5.658 -3.799 4.564 1.00 96.88 83 PHE A CA 1
ATOM 673 C C . PHE A 1 83 ? -5.504 -2.334 4.965 1.00 96.88 83 PHE A C 1
ATOM 675 O O . PHE A 1 83 ? -4.393 -1.827 4.984 1.00 96.88 83 PHE A O 1
ATOM 682 N N . THR A 1 84 ? -6.602 -1.659 5.313 1.00 96.12 84 THR A N 1
ATOM 683 C CA . THR A 1 84 ? -6.573 -0.235 5.670 1.00 96.12 84 THR A CA 1
ATOM 684 C C . THR A 1 84 ? -7.677 0.147 6.651 1.00 96.12 84 THR A C 1
ATOM 686 O O . THR A 1 84 ? -8.521 -0.679 7.005 1.00 96.12 84 THR A O 1
ATOM 689 N N . ALA A 1 85 ? -7.698 1.408 7.078 1.00 94.31 85 ALA A N 1
ATOM 690 C CA . ALA A 1 85 ? -8.776 1.998 7.853 1.00 94.31 85 ALA A CA 1
ATOM 691 C C . ALA A 1 85 ? -9.336 3.229 7.136 1.00 94.31 85 ALA A C 1
ATOM 693 O O . ALA A 1 85 ? -8.588 4.132 6.788 1.00 94.31 85 ALA A O 1
ATOM 694 N N . VAL A 1 86 ? -10.655 3.297 6.962 1.00 91.56 86 VAL A N 1
ATOM 695 C CA . VAL A 1 86 ? -11.358 4.449 6.369 1.00 91.56 86 VAL A CA 1
ATOM 696 C C . VAL A 1 86 ? -12.598 4.720 7.205 1.00 91.56 86 VAL A C 1
ATOM 698 O O . VAL A 1 86 ? -13.265 3.788 7.662 1.00 91.56 86 VAL A O 1
ATOM 701 N N . GLY A 1 87 ? -12.922 5.984 7.458 1.00 89.25 87 GLY A N 1
ATOM 702 C CA . GLY A 1 87 ? -14.110 6.332 8.234 1.00 89.25 87 GLY A CA 1
ATOM 703 C C . GLY A 1 87 ? -14.072 5.819 9.681 1.00 89.25 87 GLY A C 1
ATOM 704 O O . GLY A 1 87 ? -15.118 5.583 10.282 1.00 89.25 87 GLY A O 1
ATOM 705 N N . GLY A 1 88 ? -12.878 5.559 10.228 1.00 84.75 88 GLY A N 1
ATOM 706 C CA . GLY A 1 88 ? -12.701 4.893 11.522 1.00 84.75 88 GLY A CA 1
ATOM 707 C C . GLY A 1 88 ? -13.045 3.395 11.535 1.00 84.75 88 GLY A C 1
ATOM 708 O O . GLY A 1 88 ? -13.187 2.822 12.614 1.00 84.75 88 GLY A O 1
ATOM 709 N N . ARG A 1 89 ? -13.198 2.746 10.372 1.00 91.06 89 ARG A N 1
ATOM 710 C CA . ARG A 1 89 ? -13.470 1.305 10.246 1.00 91.06 89 ARG A CA 1
ATOM 711 C C . ARG A 1 89 ? -12.339 0.624 9.490 1.00 91.06 89 ARG A C 1
ATOM 713 O O . ARG A 1 89 ? -11.853 1.142 8.493 1.00 91.06 89 ARG A O 1
ATOM 720 N N . GLN A 1 90 ? -11.965 -0.565 9.942 1.00 93.44 90 GLN A N 1
ATOM 721 C CA . GLN A 1 90 ? -11.005 -1.413 9.242 1.00 93.44 90 GLN A CA 1
ATOM 722 C C . GLN A 1 90 ? -11.659 -2.028 7.998 1.00 93.44 90 GLN A C 1
ATOM 724 O O . GLN A 1 90 ? -12.712 -2.665 8.099 1.00 93.44 90 GLN A O 1
ATOM 729 N N . LEU A 1 91 ? -11.034 -1.852 6.837 1.00 94.69 91 LEU A N 1
ATOM 730 C CA . LEU A 1 91 ? -11.532 -2.265 5.531 1.00 94.69 91 LEU A CA 1
ATOM 731 C C . LEU A 1 91 ? -10.504 -3.101 4.769 1.00 94.69 91 LEU A C 1
ATOM 733 O O . LEU A 1 91 ? -9.297 -3.065 5.014 1.00 94.69 91 LEU A O 1
ATOM 737 N N . GLY A 1 92 ? -11.031 -3.860 3.813 1.00 96.69 92 GLY A N 1
ATOM 738 C CA . GLY A 1 92 ? -10.244 -4.717 2.947 1.00 96.69 92 GLY A CA 1
ATOM 739 C C . GLY A 1 92 ? -9.557 -5.873 3.671 1.00 96.69 92 GLY A C 1
ATOM 740 O O . GLY A 1 92 ? -9.822 -6.166 4.845 1.00 96.69 92 GLY A O 1
ATOM 741 N N . ARG A 1 93 ? -8.699 -6.561 2.925 1.00 97.81 93 ARG A N 1
ATOM 742 C CA . ARG A 1 93 ? -7.921 -7.707 3.391 1.00 97.81 93 ARG A CA 1
ATOM 743 C C . ARG A 1 93 ? -6.588 -7.773 2.657 1.00 97.81 93 ARG A C 1
ATOM 745 O O . ARG A 1 93 ? -6.574 -7.591 1.448 1.00 97.81 93 ARG A O 1
ATOM 752 N N . ILE A 1 94 ? -5.510 -8.088 3.361 1.00 98.12 94 ILE A N 1
ATOM 753 C CA . ILE A 1 94 ? -4.220 -8.429 2.754 1.00 98.12 94 ILE A CA 1
ATOM 754 C C . ILE A 1 94 ? -4.308 -9.842 2.177 1.00 98.12 94 ILE A C 1
ATOM 756 O O . ILE A 1 94 ? -4.695 -10.782 2.877 1.00 98.12 94 ILE A O 1
ATOM 760 N N . VAL A 1 95 ? -3.984 -9.984 0.895 1.00 97.38 95 VAL A N 1
ATOM 761 C CA . VAL A 1 95 ? -4.095 -11.244 0.140 1.00 97.38 95 VAL A CA 1
ATOM 762 C C . VAL A 1 95 ? -2.739 -11.825 -0.249 1.00 97.38 95 VAL A C 1
ATOM 764 O O . VAL A 1 95 ? -2.638 -13.034 -0.421 1.00 97.38 95 VAL A O 1
ATOM 767 N N . SER A 1 96 ? -1.699 -10.996 -0.318 1.00 97.38 96 SER A N 1
ATOM 768 C CA . SER A 1 96 ? -0.313 -11.415 -0.527 1.00 97.3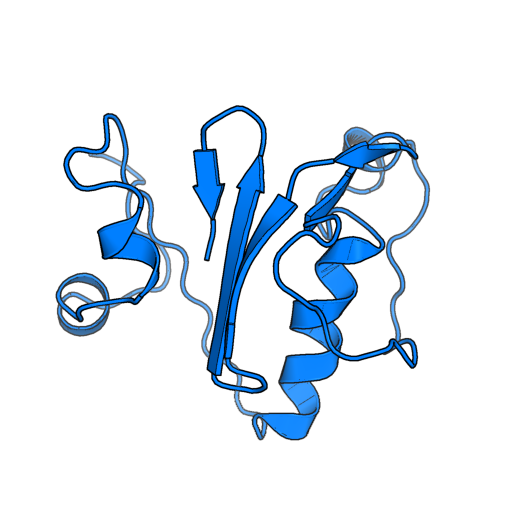8 96 SER A CA 1
ATOM 769 C C . SER A 1 96 ? 0.619 -10.453 0.194 1.00 97.38 96 SER A C 1
ATOM 771 O O . SER A 1 96 ? 0.347 -9.254 0.247 1.00 97.38 96 SER A O 1
ATOM 773 N N . VAL A 1 97 ? 1.695 -10.973 0.776 1.00 97.44 97 VAL A N 1
ATOM 774 C CA . VAL A 1 97 ? 2.717 -10.158 1.434 1.00 97.44 97 VAL A CA 1
ATOM 775 C C . VAL A 1 97 ? 4.063 -10.867 1.390 1.00 97.44 97 VAL A C 1
ATOM 777 O O . VAL A 1 97 ? 4.155 -12.052 1.713 1.00 97.44 97 VAL A O 1
ATOM 780 N N . THR A 1 98 ? 5.094 -10.114 1.030 1.00 96.81 98 THR A N 1
ATOM 781 C CA . THR A 1 98 ? 6.497 -10.495 1.177 1.00 96.81 98 THR A CA 1
ATOM 782 C C . THR A 1 98 ? 7.182 -9.347 1.918 1.00 96.81 98 THR A C 1
ATOM 784 O O . THR A 1 98 ? 7.265 -8.253 1.351 1.00 96.81 98 THR A O 1
ATOM 787 N N . PRO A 1 99 ? 7.597 -9.532 3.187 1.00 96.00 99 PRO A N 1
ATOM 788 C CA . PRO A 1 99 ? 8.164 -8.455 3.993 1.00 96.00 99 PRO A CA 1
ATOM 789 C C . PRO A 1 99 ? 9.330 -7.746 3.307 1.00 96.00 99 PRO A C 1
ATOM 791 O O . PRO A 1 99 ? 10.257 -8.395 2.835 1.00 96.00 99 PRO A O 1
ATOM 794 N N . GLY A 1 100 ? 9.261 -6.416 3.248 1.00 95.56 100 GLY A N 1
ATOM 795 C CA . GLY A 1 100 ? 10.253 -5.582 2.571 1.00 95.56 100 GLY A CA 1
ATOM 796 C C . GLY A 1 100 ? 10.138 -5.557 1.044 1.00 95.56 100 GLY A C 1
ATOM 797 O O . GLY A 1 100 ? 10.872 -4.820 0.409 1.00 95.56 100 GLY A O 1
ATOM 798 N N . GLU A 1 101 ? 9.225 -6.301 0.424 1.00 95.06 101 GLU A N 1
ATOM 799 C CA . GLU A 1 101 ? 9.163 -6.381 -1.042 1.00 95.06 101 GLU A CA 1
ATOM 800 C C . GLU A 1 101 ? 7.801 -5.959 -1.594 1.00 95.06 101 GLU A C 1
ATOM 802 O O . GLU A 1 101 ? 7.738 -5.109 -2.479 1.00 95.06 101 GLU A O 1
ATOM 807 N N . GLN A 1 102 ? 6.700 -6.517 -1.077 1.00 95.44 102 GLN A N 1
ATOM 808 C CA . GLN A 1 102 ? 5.354 -6.186 -1.558 1.00 95.44 102 GLN A CA 1
ATOM 809 C C . GLN A 1 102 ? 4.260 -6.466 -0.532 1.00 95.44 102 GLN A C 1
ATOM 811 O O . GLN A 1 102 ? 4.379 -7.354 0.318 1.00 95.44 102 GLN A O 1
ATOM 816 N N . LEU A 1 103 ? 3.154 -5.736 -0.665 1.00 97.19 103 LEU A N 1
ATOM 817 C CA . LEU A 1 103 ? 1.932 -5.937 0.097 1.00 97.19 103 LEU A CA 1
ATOM 818 C C . LEU A 1 103 ? 0.737 -5.717 -0.827 1.00 97.19 103 LEU A C 1
ATOM 820 O O . LEU A 1 103 ? 0.434 -4.591 -1.200 1.00 97.19 103 LEU A O 1
ATOM 824 N N . THR A 1 104 ? 0.019 -6.792 -1.143 1.00 97.12 104 THR A N 1
ATOM 825 C CA . THR A 1 104 ? -1.202 -6.726 -1.950 1.00 97.12 104 THR A CA 1
ATOM 826 C C . THR A 1 104 ? -2.434 -6.840 -1.060 1.00 97.12 104 THR A C 1
ATOM 828 O O . THR A 1 104 ? -2.601 -7.807 -0.307 1.00 97.12 104 THR A O 1
ATOM 831 N N . GLY A 1 105 ? -3.344 -5.879 -1.176 1.00 96.88 105 GLY A N 1
ATOM 832 C CA . GLY A 1 105 ? -4.647 -5.875 -0.531 1.00 96.88 105 GLY A CA 1
ATOM 833 C C . GLY A 1 105 ? -5.809 -5.891 -1.513 1.00 96.88 105 GLY A C 1
ATOM 834 O O . GLY A 1 105 ? -5.690 -5.481 -2.662 1.00 96.88 105 GLY A O 1
ATOM 835 N N . VAL A 1 106 ? -6.968 -6.331 -1.031 1.00 96.31 106 VAL A N 1
ATOM 836 C CA . VAL A 1 106 ? -8.250 -6.202 -1.724 1.00 96.31 106 VAL A CA 1
ATOM 837 C C . VAL A 1 106 ? -9.197 -5.334 -0.907 1.00 96.31 106 VAL A C 1
ATOM 839 O O . VAL A 1 106 ? -9.392 -5.564 0.289 1.00 96.31 106 VAL A O 1
ATOM 842 N N . ILE A 1 107 ? -9.820 -4.346 -1.544 1.00 94.25 107 ILE A N 1
ATOM 843 C CA . ILE A 1 107 ? -10.824 -3.466 -0.946 1.00 94.25 107 ILE A CA 1
ATOM 844 C C . ILE A 1 107 ? -11.943 -3.202 -1.954 1.00 94.25 107 ILE A C 1
ATOM 846 O O . ILE A 1 107 ? -11.696 -2.797 -3.081 1.00 94.25 107 ILE A O 1
ATOM 850 N N . MET A 1 108 ? -13.194 -3.468 -1.563 1.00 89.81 108 MET A N 1
ATOM 851 C CA . MET A 1 108 ? -14.375 -3.261 -2.424 1.00 89.81 108 MET A CA 1
ATOM 852 C C . MET A 1 108 ? -14.262 -3.911 -3.824 1.00 89.81 108 MET A C 1
ATOM 854 O O . MET A 1 108 ? -14.781 -3.385 -4.801 1.00 89.81 108 MET A O 1
ATOM 858 N N . GLY A 1 109 ? -13.582 -5.059 -3.924 1.00 89.12 109 GLY A N 1
ATOM 859 C CA . GLY A 1 109 ? -13.361 -5.773 -5.190 1.00 89.12 109 GLY A CA 1
ATOM 860 C C . GLY A 1 109 ? -12.201 -5.241 -6.041 1.00 89.12 109 GLY A C 1
ATOM 861 O O . GLY A 1 109 ? -11.867 -5.867 -7.042 1.00 89.12 109 GLY A O 1
ATOM 862 N N . ALA A 1 110 ? -11.560 -4.142 -5.638 1.00 92.56 110 ALA A N 1
ATOM 863 C CA . ALA A 1 110 ? -10.320 -3.659 -6.233 1.00 92.56 110 ALA A CA 1
ATOM 864 C C . ALA A 1 110 ? -9.111 -4.276 -5.525 1.00 92.56 110 ALA A C 1
ATOM 866 O O . ALA A 1 110 ? -9.095 -4.374 -4.297 1.00 92.56 110 ALA A O 1
ATOM 867 N N . PHE A 1 111 ? -8.098 -4.657 -6.299 1.00 94.94 111 PHE A N 1
ATOM 868 C CA . PHE A 1 111 ? -6.803 -5.090 -5.784 1.00 94.94 111 PHE A CA 1
ATOM 869 C C . PHE A 1 111 ? -5.815 -3.930 -5.876 1.00 94.94 111 PHE A C 1
ATOM 871 O O . PHE A 1 111 ? -5.790 -3.207 -6.871 1.00 94.94 111 PHE A O 1
ATOM 878 N N . MET A 1 112 ? -5.042 -3.740 -4.814 1.00 93.38 112 MET A N 1
ATOM 879 C CA . MET A 1 112 ? -4.049 -2.682 -4.666 1.00 93.38 112 MET A CA 1
ATOM 880 C C . MET A 1 112 ? -2.752 -3.313 -4.180 1.00 93.38 112 MET A C 1
ATOM 882 O O . MET A 1 112 ? -2.797 -4.167 -3.297 1.00 93.38 112 MET A O 1
ATOM 886 N N . SER A 1 113 ? -1.630 -2.895 -4.751 1.00 89.38 113 SER A N 1
ATOM 887 C CA . SER A 1 113 ? -0.290 -3.370 -4.412 1.00 89.38 113 SER A CA 1
ATOM 888 C C . SER A 1 113 ? 0.684 -2.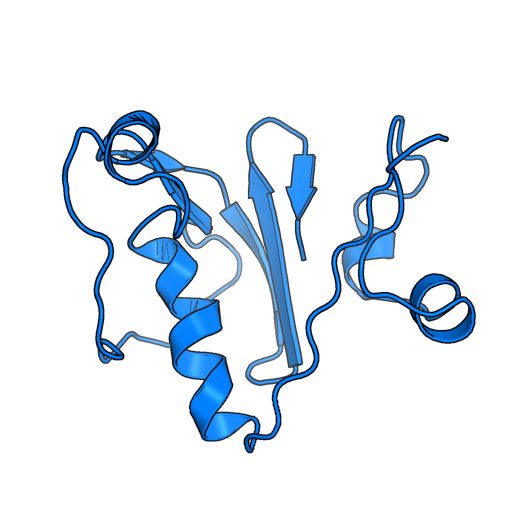212 -4.328 1.00 89.38 113 SER A C 1
ATOM 890 O O . SER A 1 113 ? 0.363 -1.145 -4.900 1.00 89.38 113 SER A O 1
#

Foldseek 3Di:
DVQLEDQDDPVRVVDDDPLCVVPVDDPGHHYDDDDDPDQLVQCQLVQQLQQEAVPPPCVAFVVVDDRDPDRDDDPDDDFQRFNHDTPNDGFWTFHDDDRSPDTWTDGPNDIDD